Protein AF-A0A528CAB2-F1 (afdb_monomer)

Foldseek 3Di:
DAQCDDDPQARDDDDDDDPDPDPDDDPVRLVVVLCVLCVVQVCCCVPVVDGDCSSVVSVVVNVVSVVVVD

Radius of gyration: 13.6 Å; Cα contacts (8 Å, |Δi|>4): 41; chains: 1; bounding box: 32×26×35 Å

Solvent-accessible surface area (backbone atoms only — not comparable to full-atom values): 4463 Å² total; per-residue (Å²): 119,44,72,64,65,66,70,96,87,38,55,49,54,68,87,81,80,78,94,62,96,70,91,72,78,55,72,67,55,53,52,52,51,40,52,60,50,47,43,63,52,52,48,37,37,72,74,68,72,50,81,78,77,82,48,54,68,39,52,52,54,39,49,54,54,55,60,74,75,108

Mean predicted aligned error: 9.57 Å

Sequence (70 aa):
VSIIPRGVGALGYTIQRPTEDRFLMTRQELENKMAVLLGGRAAEWIVFGHLSTGAADDLAKVTDIARAMV

pLDDT: mean 78.66, std 17.11, range [44.12, 95.06]

Secondary structure (DSSP, 8-state):
-B-S--STT-S-B-----SS--S---HHHHHHHHHHHHHHHHHHHHHHSS--STTHHHHHHHHHHHHHT-

Nearest PDB structures (foldseek):
  3kds-assembly1_E  TM=9.606E-01  e=3.030E-04  Thermotoga maritima
  3kds-assembly2_F  TM=9.574E-01  e=3.235E-04  Thermotoga maritima
  7tdo-assembly1_A  TM=9.165E-01  e=1.680E-04  Thermotoga maritima
  2ce7-assembly2_E  TM=1.000E+00  e=4.443E-03  Thermotoga maritima
  2ce7-assembly2_D  TM=1.009E+00  e=7.028E-03  Thermotoga maritima

Structure (mmCIF, N/CA/C/O backbone):
data_AF-A0A528CAB2-F1
#
_entry.id   AF-A0A528CAB2-F1
#
loop_
_atom_site.group_PDB
_atom_site.id
_atom_site.type_symbol
_atom_site.label_atom_id
_atom_site.label_alt_id
_atom_site.label_comp_id
_atom_site.label_asym_id
_atom_site.label_entity_id
_atom_site.label_seq_id
_atom_site.pdbx_PDB_ins_code
_atom_site.Cartn_x
_atom_site.Cartn_y
_atom_site.Cartn_z
_atom_site.occupancy
_atom_site.B_iso_or_equiv
_atom_site.auth_seq_id
_atom_site.auth_comp_id
_atom_site.auth_asym_id
_atom_site.auth_atom_id
_atom_site.pdbx_PDB_model_num
ATOM 1 N N . VAL A 1 1 ? 4.486 13.844 -3.724 1.00 52.44 1 VAL A N 1
ATOM 2 C CA . VAL A 1 1 ? 5.041 12.634 -4.364 1.00 52.44 1 VAL A CA 1
ATOM 3 C C . VAL A 1 1 ? 6.496 12.923 -4.685 1.00 52.44 1 VAL A C 1
ATOM 5 O O . VAL A 1 1 ? 6.752 13.891 -5.387 1.00 52.44 1 VAL A O 1
ATOM 8 N N . SER A 1 2 ? 7.438 12.187 -4.102 1.00 48.28 2 SER A N 1
ATOM 9 C CA . SER A 1 2 ? 8.858 12.246 -4.477 1.00 48.28 2 SER A CA 1
ATOM 10 C C . SER A 1 2 ? 9.241 10.919 -5.115 1.00 48.28 2 SER A C 1
ATOM 12 O O . SER A 1 2 ? 8.778 9.898 -4.623 1.00 48.28 2 SER A O 1
ATOM 14 N N . ILE A 1 3 ? 10.071 10.940 -6.160 1.00 59.06 3 ILE A N 1
ATOM 15 C CA . ILE A 1 3 ? 10.692 9.759 -6.795 1.00 59.06 3 ILE A CA 1
ATOM 16 C C . ILE A 1 3 ? 12.205 9.695 -6.517 1.00 59.06 3 ILE A C 1
ATOM 18 O O . ILE A 1 3 ? 12.979 9.090 -7.255 1.00 59.06 3 ILE A O 1
ATOM 22 N N . ILE A 1 4 ? 1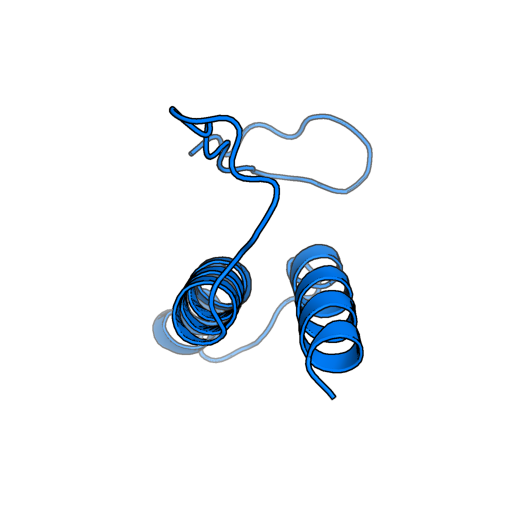2.653 10.428 -5.495 1.00 52.06 4 ILE A N 1
ATOM 23 C CA . ILE A 1 4 ? 14.061 10.479 -5.115 1.00 52.06 4 ILE A CA 1
ATOM 24 C C . ILE A 1 4 ? 14.319 9.347 -4.117 1.00 52.06 4 ILE A C 1
ATOM 26 O O . ILE A 1 4 ? 13.693 9.360 -3.048 1.00 52.06 4 ILE A O 1
ATOM 30 N N . PRO A 1 5 ? 15.243 8.413 -4.410 1.00 44.12 5 PRO A N 1
ATOM 31 C CA . PRO A 1 5 ? 15.583 7.357 -3.479 1.00 44.12 5 PRO A CA 1
ATOM 32 C C . PRO A 1 5 ? 16.157 7.933 -2.191 1.00 44.12 5 PRO A C 1
ATOM 34 O O . PRO A 1 5 ? 17.160 8.647 -2.215 1.00 44.12 5 PRO A O 1
ATOM 37 N N . ARG A 1 6 ? 15.532 7.629 -1.052 1.00 53.81 6 ARG A N 1
ATOM 38 C CA . ARG A 1 6 ? 16.067 7.972 0.273 1.00 53.81 6 ARG A CA 1
ATOM 39 C C . ARG A 1 6 ? 16.107 6.709 1.129 1.00 53.81 6 ARG A C 1
ATOM 41 O O . ARG A 1 6 ? 15.070 6.240 1.580 1.00 53.81 6 ARG A O 1
ATOM 48 N N . GLY A 1 7 ? 17.315 6.184 1.351 1.00 61.78 7 GLY A N 1
ATOM 49 C CA . GLY A 1 7 ? 17.560 4.941 2.093 1.00 61.78 7 GLY A CA 1
ATOM 50 C C . GLY A 1 7 ? 17.530 3.674 1.226 1.00 61.78 7 GLY A C 1
ATOM 51 O O . GLY A 1 7 ? 17.253 3.725 0.028 1.00 61.78 7 GLY A O 1
ATOM 52 N N . VAL A 1 8 ? 17.849 2.529 1.837 1.00 48.56 8 VAL A N 1
ATOM 53 C CA . VAL A 1 8 ? 17.839 1.214 1.177 1.00 48.56 8 VAL A CA 1
ATOM 54 C C . VAL A 1 8 ? 16.386 0.824 0.870 1.00 48.56 8 VAL A C 1
ATOM 56 O O . VAL A 1 8 ? 15.638 0.494 1.782 1.00 48.56 8 VAL A O 1
ATOM 59 N N . GLY A 1 9 ? 15.982 0.872 -0.404 1.00 57.19 9 GLY A N 1
ATOM 60 C CA . GLY A 1 9 ? 14.759 0.212 -0.889 1.00 57.19 9 GLY A CA 1
ATOM 61 C C . GLY A 1 9 ? 13.549 1.087 -1.243 1.00 57.19 9 GLY A C 1
ATOM 62 O O . GLY A 1 9 ? 12.587 0.545 -1.773 1.00 57.19 9 GLY A O 1
ATOM 63 N N . ALA A 1 10 ? 13.572 2.409 -1.037 1.00 54.88 10 ALA A N 1
ATOM 64 C CA . ALA A 1 10 ? 12.443 3.279 -1.401 1.00 54.88 10 ALA A CA 1
ATOM 65 C C . ALA A 1 10 ? 12.845 4.288 -2.485 1.00 54.88 10 ALA A C 1
ATOM 67 O O . ALA A 1 10 ? 13.561 5.240 -2.188 1.00 54.88 10 ALA A O 1
ATOM 68 N N . LEU A 1 11 ? 12.376 4.088 -3.726 1.00 59.16 11 LEU A N 1
ATOM 69 C CA . LEU A 1 11 ? 12.585 4.984 -4.882 1.00 59.16 11 LEU A CA 1
ATOM 70 C C . LEU A 1 11 ? 11.562 6.126 -4.953 1.00 59.16 11 LEU A C 1
ATOM 72 O O . LEU A 1 11 ? 11.659 6.975 -5.828 1.00 59.16 11 LEU A O 1
ATOM 76 N N . GLY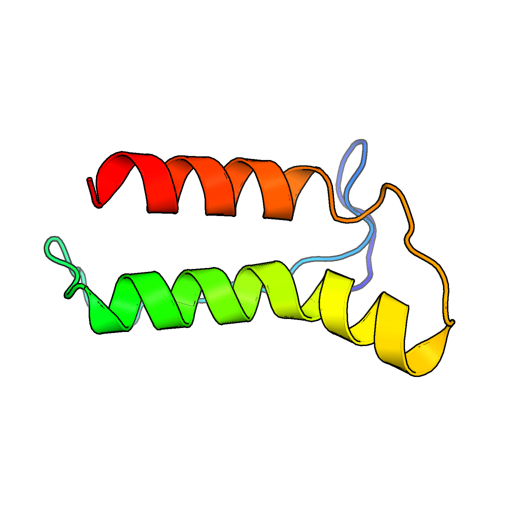 A 1 12 ? 10.592 6.181 -4.043 1.00 49.03 12 GLY A N 1
ATOM 77 C CA . GLY A 1 12 ? 9.649 7.283 -3.959 1.00 49.03 12 GLY A CA 1
ATOM 78 C C . GLY A 1 12 ? 8.671 7.148 -2.798 1.00 49.03 12 GLY A C 1
ATOM 79 O O . GLY A 1 12 ? 8.431 6.052 -2.309 1.00 49.03 12 GLY A O 1
ATOM 80 N N . TYR A 1 13 ? 8.137 8.271 -2.317 1.00 56.62 13 TYR A N 1
ATOM 81 C CA . TYR A 1 13 ? 7.195 8.305 -1.195 1.00 56.62 13 TYR A CA 1
ATOM 82 C C . TYR A 1 13 ? 6.243 9.507 -1.292 1.00 56.62 13 TYR A C 1
ATOM 84 O O . TYR A 1 13 ? 6.598 10.590 -1.779 1.00 56.62 13 TYR A O 1
ATOM 92 N N . THR A 1 14 ? 5.020 9.321 -0.798 1.00 53.91 14 THR A N 1
ATOM 93 C CA . THR A 1 14 ? 4.003 10.366 -0.647 1.00 53.91 14 THR A CA 1
ATOM 94 C C . THR A 1 14 ? 3.693 10.558 0.834 1.00 53.91 14 THR A C 1
ATOM 96 O O . THR A 1 14 ? 3.093 9.695 1.465 1.00 53.91 14 THR A O 1
ATOM 99 N N . ILE A 1 15 ? 4.084 11.711 1.388 1.00 56.47 15 ILE A N 1
ATOM 100 C CA . ILE A 1 15 ? 3.723 12.116 2.754 1.00 56.47 15 ILE A CA 1
ATOM 101 C C . ILE A 1 15 ? 2.285 12.627 2.746 1.00 56.47 15 ILE A C 1
ATOM 103 O O . ILE A 1 15 ? 2.018 13.680 2.166 1.00 56.47 15 ILE A O 1
ATOM 107 N N . GLN A 1 16 ? 1.384 11.935 3.438 1.00 52.62 16 GLN A N 1
ATOM 108 C CA . GLN A 1 16 ? 0.127 12.534 3.881 1.00 52.62 16 GLN A CA 1
ATOM 109 C C . GLN A 1 16 ? 0.367 13.166 5.255 1.00 52.62 16 GLN A C 1
ATOM 111 O O . GLN A 1 16 ? 0.670 12.455 6.210 1.00 52.62 16 GLN A O 1
ATOM 116 N N . ARG A 1 17 ? 0.296 14.501 5.352 1.00 55.06 17 ARG A N 1
ATOM 117 C CA . ARG A 1 17 ? 0.311 15.202 6.646 1.00 55.06 17 ARG A CA 1
ATOM 118 C C . ARG A 1 17 ? -1.122 15.237 7.184 1.00 55.06 17 ARG A C 1
ATOM 120 O O . ARG A 1 17 ? -1.958 15.863 6.531 1.00 55.06 17 ARG A O 1
ATOM 127 N N . PRO A 1 18 ? -1.428 14.598 8.325 1.00 58.50 18 PRO A N 1
ATOM 128 C CA . PRO A 1 18 ? -2.729 14.752 8.960 1.00 58.50 18 PRO A CA 1
ATOM 129 C C . PRO A 1 18 ? -2.875 16.199 9.443 1.00 58.50 18 PRO A C 1
ATOM 131 O O . PRO A 1 18 ? -1.947 16.749 10.032 1.00 58.50 18 PRO A O 1
ATOM 134 N N . THR A 1 19 ? -4.009 16.832 9.152 1.00 61.53 19 THR A N 1
ATOM 135 C CA . THR A 1 19 ? -4.325 18.206 9.592 1.00 61.53 19 THR A CA 1
ATOM 136 C C . THR A 1 19 ? -5.038 18.228 10.952 1.00 61.53 19 THR A C 1
ATOM 138 O O . THR A 1 19 ? -5.217 19.295 11.524 1.00 61.53 19 THR A O 1
ATOM 141 N N . GLU A 1 20 ? -5.398 17.055 11.486 1.00 54.25 20 GLU A N 1
ATOM 142 C CA . GLU A 1 20 ? -6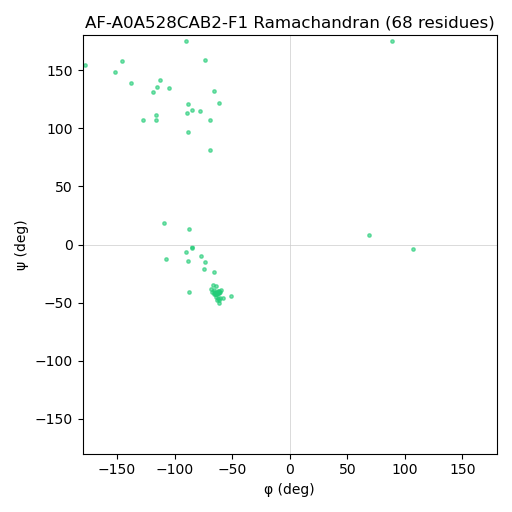.067 16.851 12.775 1.00 54.25 20 GLU A CA 1
ATOM 143 C C . GLU A 1 20 ? -5.442 15.647 13.500 1.00 54.25 20 GLU A C 1
ATOM 145 O O . GLU A 1 20 ? -5.1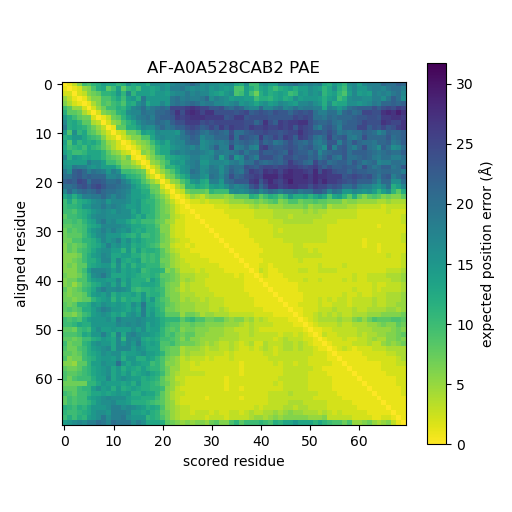80 14.617 12.866 1.00 54.25 20 GLU A O 1
ATOM 150 N N . ASP A 1 21 ? -5.242 15.750 14.819 1.00 53.12 21 ASP A N 1
ATOM 151 C CA . ASP A 1 21 ? -4.876 14.622 15.690 1.00 53.12 21 ASP A CA 1
ATOM 152 C C . ASP A 1 21 ? -6.061 13.650 15.811 1.00 53.12 21 ASP A C 1
ATOM 154 O O . ASP A 1 21 ? -6.864 13.684 16.746 1.00 53.12 21 ASP A O 1
ATOM 158 N N . ARG A 1 22 ? -6.213 12.785 14.807 1.00 57.12 22 ARG A N 1
ATOM 159 C CA . ARG A 1 22 ? -7.260 11.763 14.763 1.00 57.12 22 ARG A CA 1
ATOM 160 C C . ARG A 1 22 ? -6.778 10.483 15.437 1.00 57.12 22 ARG A C 1
ATOM 162 O O . ARG A 1 22 ? -6.114 9.654 14.822 1.00 57.12 22 ARG A O 1
ATOM 169 N N . PHE A 1 23 ? -7.148 10.321 16.706 1.00 62.03 23 PHE A N 1
ATOM 170 C CA . PHE A 1 23 ? -6.918 9.093 17.481 1.00 62.03 23 PHE A CA 1
ATOM 171 C C . PHE A 1 23 ? -7.851 7.938 17.085 1.00 62.03 23 PHE A C 1
ATOM 173 O O . PHE A 1 23 ? -7.542 6.779 17.343 1.00 62.03 23 PHE A O 1
ATOM 180 N N . LEU A 1 24 ? -8.990 8.245 16.460 1.00 74.25 24 LEU A N 1
ATOM 181 C CA . LEU A 1 24 ? -9.988 7.274 16.020 1.00 74.25 24 LEU A CA 1
ATOM 182 C C . LEU A 1 24 ? -10.135 7.373 14.503 1.00 74.25 24 LEU A C 1
ATOM 184 O O . LEU A 1 24 ? -10.282 8.471 13.967 1.00 74.25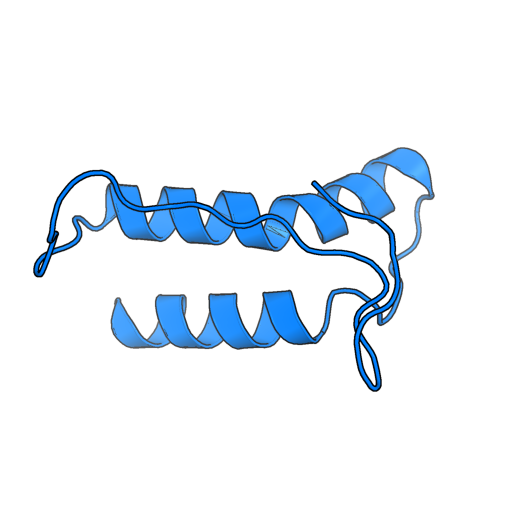 24 LEU A O 1
ATOM 188 N N . MET A 1 25 ? -10.095 6.227 13.825 1.00 80.94 25 MET A N 1
ATOM 189 C CA . 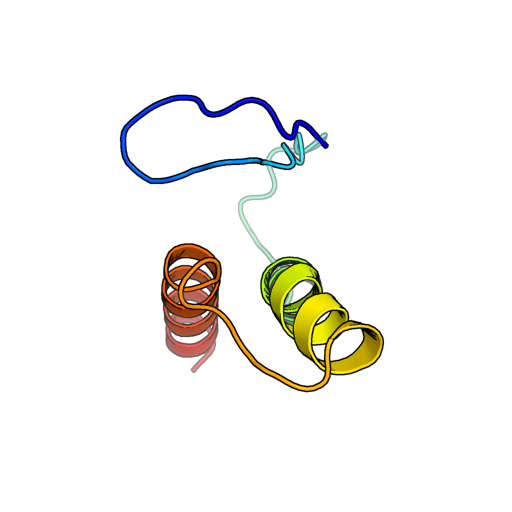MET A 1 25 ? -10.334 6.128 12.386 1.00 80.94 25 MET A CA 1
ATOM 190 C C . MET A 1 25 ? -11.597 5.312 12.154 1.00 80.94 25 MET A C 1
ATOM 192 O O . MET A 1 25 ? -11.798 4.268 12.778 1.00 80.94 25 MET A O 1
ATOM 196 N N . THR A 1 26 ? -12.455 5.775 11.254 1.00 88.25 26 THR A N 1
ATOM 197 C CA . THR A 1 26 ? -13.610 4.981 10.831 1.00 88.25 26 THR A CA 1
ATOM 198 C C . THR A 1 26 ? -13.162 3.836 9.927 1.00 88.25 26 THR A C 1
ATOM 200 O O . THR A 1 26 ? -12.115 3.897 9.277 1.00 88.25 26 THR A O 1
ATOM 203 N N . ARG A 1 27 ? -13.992 2.794 9.820 1.00 88.81 27 ARG A N 1
ATOM 204 C CA . ARG A 1 27 ? -13.773 1.705 8.858 1.00 88.81 27 ARG A CA 1
ATOM 205 C C . ARG A 1 27 ? -13.539 2.235 7.438 1.00 88.81 27 ARG A C 1
ATOM 207 O O . ARG A 1 27 ? -12.605 1.804 6.772 1.00 88.81 27 ARG A O 1
ATOM 214 N N . GLN A 1 28 ? -14.351 3.200 7.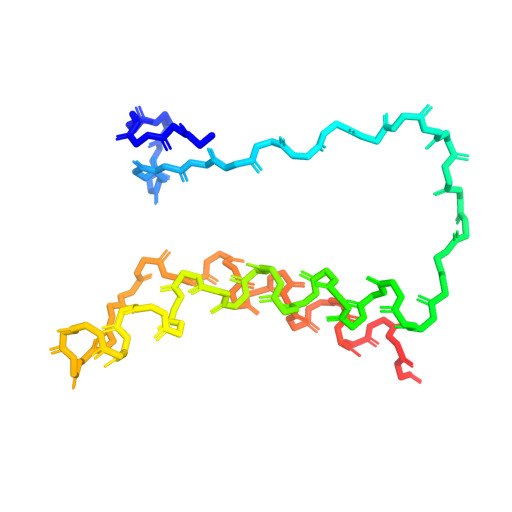011 1.00 91.81 28 GLN A N 1
ATOM 215 C CA . GLN A 1 28 ? -14.267 3.793 5.677 1.00 91.81 28 GLN A CA 1
ATOM 216 C C . GLN A 1 28 ? -12.939 4.533 5.452 1.00 91.81 28 GLN A C 1
ATOM 218 O O . GLN A 1 28 ? -12.374 4.493 4.363 1.00 91.81 28 GLN A O 1
ATOM 223 N N . GLU A 1 29 ? -12.397 5.184 6.481 1.00 89.06 29 GLU A N 1
ATOM 224 C CA . GLU A 1 29 ? -11.088 5.842 6.403 1.00 89.06 29 GLU A CA 1
ATOM 225 C C . GLU A 1 29 ? -9.941 4.842 6.282 1.00 89.06 29 GLU A C 1
ATOM 227 O O . GLU A 1 29 ? -9.000 5.084 5.525 1.00 89.06 29 GLU A O 1
ATOM 232 N N . LEU A 1 30 ? -10.024 3.711 6.986 1.00 90.88 30 LEU A N 1
ATOM 233 C CA . LEU A 1 30 ? -9.051 2.628 6.859 1.00 90.88 30 LEU A CA 1
ATOM 234 C C . LEU A 1 30 ? -9.114 1.990 5.466 1.00 90.88 30 LEU A C 1
ATOM 236 O O . LEU A 1 30 ? -8.071 1.787 4.848 1.00 90.88 30 LEU A O 1
ATOM 240 N N . GLU A 1 31 ? -10.314 1.763 4.928 1.00 93.31 31 GLU A N 1
ATOM 241 C CA . GLU A 1 31 ? -10.517 1.281 3.554 1.00 93.31 31 GLU A CA 1
ATOM 242 C C . GLU A 1 31 ? -9.938 2.257 2.519 1.00 93.31 31 GLU A C 1
ATOM 244 O O . GLU A 1 31 ? -9.168 1.849 1.646 1.00 93.31 31 GLU A O 1
ATOM 249 N N . ASN A 1 32 ? -10.196 3.559 2.670 1.00 92.56 32 ASN A N 1
ATOM 250 C CA . ASN A 1 32 ? -9.613 4.593 1.812 1.00 92.56 32 ASN A CA 1
ATOM 251 C C . ASN A 1 32 ? -8.080 4.624 1.906 1.00 92.56 32 ASN A C 1
ATOM 253 O O .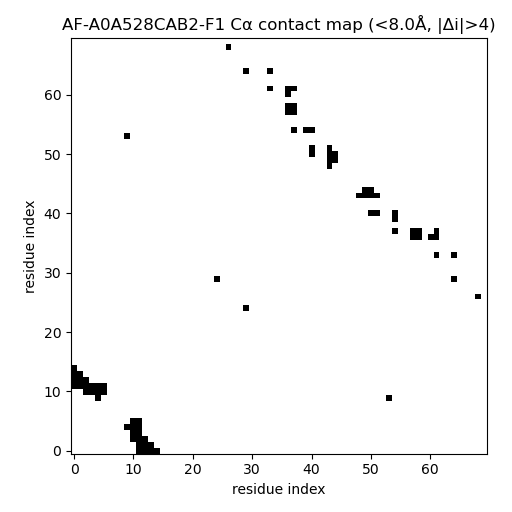 ASN A 1 32 ? -7.390 4.763 0.895 1.00 92.56 32 ASN A O 1
ATOM 257 N N . LYS A 1 33 ? -7.522 4.463 3.110 1.00 90.19 33 LYS A N 1
ATOM 258 C CA . LYS A 1 33 ? -6.072 4.415 3.323 1.00 90.19 33 LYS A CA 1
ATOM 259 C C . LYS A 1 33 ? -5.442 3.189 2.660 1.00 90.19 33 LYS A C 1
ATOM 261 O O . LYS A 1 33 ? -4.395 3.320 2.026 1.00 90.19 33 LYS A O 1
ATOM 266 N N . MET A 1 34 ? -6.087 2.025 2.751 1.00 92.75 34 MET A N 1
ATOM 267 C CA . MET A 1 34 ? -5.654 0.815 2.046 1.00 92.75 34 MET A CA 1
ATOM 268 C C . MET A 1 34 ? -5.697 0.999 0.524 1.00 92.75 34 MET A C 1
ATOM 270 O O . MET A 1 34 ? -4.749 0.615 -0.158 1.00 92.75 34 MET A O 1
ATOM 274 N N . ALA A 1 35 ? -6.739 1.646 -0.009 1.00 92.69 35 ALA A N 1
ATOM 275 C CA . ALA A 1 35 ? -6.843 1.938 -1.439 1.00 92.69 35 ALA A CA 1
ATOM 276 C C . ALA A 1 35 ? -5.694 2.833 -1.940 1.00 92.69 35 ALA A C 1
ATOM 278 O O . ALA A 1 35 ? -5.131 2.577 -3.003 1.00 92.69 35 ALA A O 1
ATOM 279 N N . VAL A 1 36 ? -5.297 3.844 -1.156 1.00 91.62 36 VAL A N 1
ATOM 280 C CA . VAL A 1 36 ? -4.155 4.714 -1.487 1.00 91.62 36 VAL A CA 1
ATOM 281 C C . VAL A 1 36 ? -2.841 3.928 -1.523 1.00 91.62 36 VAL A C 1
ATOM 283 O O . VAL A 1 36 ? -2.075 4.087 -2.471 1.00 91.62 36 VAL A O 1
ATOM 286 N N . LEU A 1 37 ? -2.590 3.064 -0.533 1.00 90.88 37 LEU A N 1
ATOM 287 C CA . LEU A 1 37 ? -1.375 2.236 -0.476 1.00 90.88 37 LEU A CA 1
ATOM 288 C C . LEU A 1 37 ? -1.285 1.261 -1.661 1.00 90.88 37 LEU A C 1
ATOM 290 O O . LEU A 1 37 ? -0.225 1.094 -2.255 1.00 90.88 37 LEU A O 1
ATOM 294 N N . LEU A 1 38 ? -2.406 0.662 -2.068 1.00 93.06 38 LEU A N 1
ATOM 295 C CA . LEU A 1 38 ? -2.447 -0.248 -3.219 1.00 93.06 38 LEU A CA 1
ATOM 296 C C . LEU A 1 38 ? -2.418 0.468 -4.578 1.00 93.06 38 LEU A C 1
ATOM 298 O O . LEU A 1 38 ? -2.231 -0.189 -5.606 1.00 93.06 38 LEU A O 1
ATOM 302 N N . GLY A 1 39 ? -2.569 1.795 -4.606 1.00 91.94 39 GLY A N 1
ATOM 303 C CA . GLY A 1 39 ? -2.653 2.581 -5.837 1.00 91.94 39 GLY A CA 1
ATOM 304 C C . GLY A 1 39 ? -1.417 2.451 -6.729 1.00 91.94 39 GLY A C 1
ATOM 305 O O . GLY A 1 39 ? -1.555 2.327 -7.944 1.00 91.94 39 GLY A O 1
ATOM 306 N N . GLY A 1 40 ? -0.216 2.403 -6.141 1.00 89.00 40 GLY A N 1
ATOM 307 C CA . GLY A 1 40 ? 1.030 2.217 -6.894 1.00 89.00 40 GLY A CA 1
ATOM 308 C C . GLY A 1 40 ? 1.078 0.868 -7.613 1.00 89.00 40 GLY A C 1
ATOM 309 O O . GLY A 1 40 ? 1.320 0.807 -8.817 1.00 89.00 40 GLY A O 1
ATOM 310 N N . ARG A 1 41 ? 0.742 -0.213 -6.901 1.00 91.19 41 ARG A N 1
ATOM 311 C CA . ARG A 1 41 ? 0.691 -1.569 -7.467 1.00 91.19 41 ARG A CA 1
ATOM 312 C C . ARG A 1 41 ? -0.404 -1.722 -8.525 1.00 91.19 41 ARG A C 1
ATOM 314 O O . ARG A 1 41 ? -0.188 -2.383 -9.537 1.00 91.19 41 ARG A O 1
ATOM 321 N N . ALA A 1 42 ? -1.568 -1.112 -8.305 1.00 93.19 42 ALA A N 1
ATOM 322 C CA . ALA A 1 42 ? -2.651 -1.102 -9.285 1.00 93.19 42 ALA A CA 1
ATOM 323 C C . ALA A 1 42 ? -2.246 -0.347 -10.562 1.00 93.19 42 ALA A C 1
ATOM 325 O O . ALA A 1 42 ? -2.496 -0.831 -11.664 1.00 93.19 42 ALA A O 1
ATOM 326 N N . ALA A 1 43 ? -1.569 0.797 -10.425 1.00 92.31 43 ALA A N 1
ATOM 327 C CA . ALA A 1 43 ? -1.042 1.548 -11.558 1.00 92.31 43 ALA A CA 1
ATOM 328 C C . ALA A 1 43 ? 0.015 0.747 -12.333 1.00 92.31 43 ALA A C 1
ATOM 330 O O . ALA A 1 43 ? -0.034 0.731 -13.560 1.00 92.31 43 ALA A O 1
ATOM 331 N N . GLU A 1 44 ? 0.916 0.034 -11.644 1.00 90.75 44 GLU A N 1
ATOM 332 C CA . GLU A 1 44 ? 1.886 -0.848 -12.306 1.00 90.75 44 GLU A CA 1
ATOM 333 C C . GLU A 1 44 ? 1.197 -1.909 -13.167 1.00 90.75 44 GLU A C 1
ATOM 335 O O . GLU A 1 44 ? 1.551 -2.097 -14.329 1.00 90.75 44 GLU A O 1
ATOM 340 N N . TRP A 1 45 ? 0.169 -2.560 -12.620 1.00 92.00 45 TRP A N 1
ATOM 341 C CA . TRP A 1 45 ? -0.591 -3.566 -13.352 1.00 92.00 45 TRP A CA 1
ATOM 342 C C . TRP A 1 45 ? -1.295 -2.988 -14.580 1.00 92.00 45 TRP A C 1
ATOM 344 O O . TRP A 1 45 ? -1.218 -3.563 -15.662 1.00 92.00 45 TRP A O 1
ATOM 354 N N . ILE A 1 46 ? -1.963 -1.842 -14.422 1.00 95.06 46 ILE A N 1
ATOM 355 C CA . ILE A 1 46 ? -2.735 -1.206 -15.495 1.00 95.06 46 ILE A CA 1
ATOM 356 C C . ILE A 1 46 ? -1.819 -0.702 -16.617 1.00 95.06 46 ILE A C 1
ATOM 358 O O . ILE A 1 46 ? -2.164 -0.836 -17.788 1.00 95.06 46 ILE A O 1
ATOM 362 N N . VAL A 1 47 ? -0.668 -0.115 -16.277 1.00 93.06 47 VAL A N 1
ATOM 363 C CA . VAL A 1 47 ? 0.219 0.536 -17.253 1.00 93.06 47 VAL A CA 1
ATOM 364 C C . VAL A 1 47 ? 1.214 -0.445 -17.872 1.00 93.06 47 VAL A C 1
ATOM 366 O O . VAL A 1 47 ? 1.460 -0.380 -19.075 1.00 93.06 47 VAL A O 1
ATOM 369 N N . PHE A 1 48 ? 1.793 -1.350 -17.079 1.00 90.88 48 PHE A N 1
ATOM 370 C CA . PHE A 1 48 ? 2.879 -2.230 -17.525 1.00 90.88 48 PHE A CA 1
ATOM 371 C C . PHE A 1 48 ? 2.456 -3.692 -17.714 1.00 90.88 48 PHE A C 1
ATOM 373 O O . PHE A 1 48 ? 3.216 -4.469 -18.293 1.00 90.88 48 PHE A O 1
ATOM 380 N N . GLY A 1 49 ? 1.275 -4.097 -17.232 1.00 91.88 49 GLY A N 1
ATOM 381 C CA . GLY A 1 49 ? 0.758 -5.464 -17.384 1.00 91.88 49 GLY A CA 1
ATOM 382 C C . GLY A 1 49 ? 1.521 -6.533 -16.592 1.00 91.88 49 GLY A C 1
ATOM 383 O O . GLY A 1 49 ? 1.286 -7.724 -16.780 1.00 91.88 49 GLY A O 1
ATOM 384 N N . HIS A 1 50 ? 2.446 -6.132 -15.720 1.00 88.81 50 HIS A N 1
ATOM 385 C CA . HIS A 1 50 ? 3.199 -7.015 -14.836 1.00 88.81 50 HIS A CA 1
ATOM 386 C C . HIS A 1 50 ? 3.484 -6.308 -13.510 1.00 88.81 50 HIS A C 1
ATOM 388 O O . HIS A 1 50 ? 3.437 -5.083 -13.423 1.00 88.81 50 HIS A O 1
ATOM 394 N N . LEU A 1 51 ? 3.737 -7.090 -12.460 1.00 89.25 51 LEU A N 1
ATOM 395 C CA . LEU A 1 51 ? 3.917 -6.583 -11.100 1.00 89.25 51 LEU A CA 1
ATOM 396 C C . LEU A 1 51 ? 5.393 -6.613 -10.717 1.00 89.25 51 LEU A C 1
ATOM 398 O O . LEU A 1 51 ? 6.054 -7.636 -10.902 1.00 89.25 51 LEU A O 1
ATOM 402 N N . SER A 1 52 ? 5.883 -5.526 -10.126 1.00 88.56 52 SER A N 1
ATOM 403 C CA . SER A 1 52 ? 7.224 -5.474 -9.551 1.00 88.56 52 SER A CA 1
ATOM 404 C C . SER A 1 52 ? 7.235 -5.893 -8.070 1.00 88.56 52 SER A C 1
ATOM 406 O O . SER A 1 52 ? 6.193 -6.141 -7.442 1.00 88.56 52 SER A O 1
ATOM 408 N N . THR A 1 53 ? 8.438 -5.964 -7.492 1.00 87.50 53 THR A N 1
ATOM 409 C CA . THR A 1 53 ? 8.666 -6.129 -6.046 1.00 87.50 53 THR A CA 1
ATOM 410 C C . THR A 1 53 ? 8.643 -4.802 -5.279 1.00 87.50 53 THR A C 1
ATOM 412 O O . THR A 1 53 ? 8.725 -4.811 -4.052 1.00 87.50 53 THR A O 1
ATOM 415 N N . GLY A 1 54 ? 8.497 -3.662 -5.967 1.00 84.31 54 GLY A N 1
ATOM 416 C CA . GLY A 1 54 ? 8.553 -2.324 -5.370 1.00 84.31 54 GLY A CA 1
ATOM 417 C C . GLY A 1 54 ? 7.417 -2.022 -4.390 1.00 84.31 54 GLY A C 1
ATOM 418 O O . GLY A 1 54 ? 7.601 -1.230 -3.474 1.00 84.31 54 GLY A O 1
ATOM 419 N N . ALA A 1 55 ? 6.277 -2.708 -4.518 1.00 89.38 55 ALA A N 1
ATOM 420 C CA . ALA A 1 55 ? 5.112 -2.540 -3.644 1.00 89.38 55 ALA A CA 1
ATOM 421 C C . ALA A 1 55 ? 5.137 -3.422 -2.374 1.00 89.38 55 ALA A C 1
ATOM 423 O O . ALA A 1 55 ? 4.104 -3.601 -1.730 1.00 89.38 55 ALA A O 1
ATOM 424 N N . ALA A 1 56 ? 6.275 -4.035 -2.025 1.00 87.44 56 ALA A N 1
ATOM 425 C CA . ALA A 1 56 ? 6.365 -4.947 -0.878 1.00 87.44 56 ALA A CA 1
ATOM 426 C C . ALA A 1 56 ? 6.051 -4.257 0.464 1.00 87.44 56 ALA A C 1
ATOM 428 O O . ALA A 1 56 ? 5.323 -4.813 1.286 1.00 87.44 56 ALA A O 1
ATOM 429 N N . ASP A 1 57 ? 6.560 -3.038 0.662 1.00 87.50 57 ASP A N 1
ATOM 430 C CA . ASP A 1 57 ? 6.301 -2.233 1.863 1.00 87.50 57 ASP A CA 1
ATOM 431 C C . ASP A 1 57 ? 4.821 -1.815 1.961 1.00 87.50 57 ASP A C 1
ATOM 433 O O . ASP A 1 57 ? 4.207 -1.929 3.024 1.00 87.50 57 ASP A O 1
ATOM 437 N N . ASP A 1 58 ? 4.208 -1.427 0.838 1.00 89.94 58 ASP A N 1
ATOM 438 C CA . ASP A 1 58 ? 2.783 -1.084 0.783 1.00 89.94 58 ASP A CA 1
ATOM 439 C C . ASP A 1 58 ? 1.893 -2.294 1.109 1.00 89.94 58 ASP A C 1
ATOM 441 O O . ASP A 1 58 ? 0.942 -2.176 1.882 1.00 89.94 5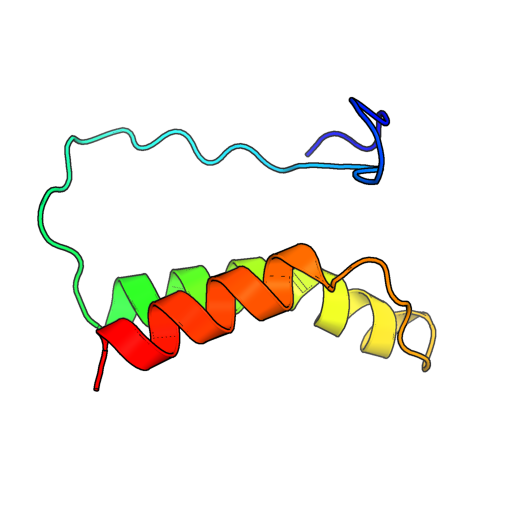8 ASP A O 1
ATOM 445 N N . LEU A 1 59 ? 2.219 -3.479 0.577 1.00 91.50 59 LEU A N 1
ATOM 446 C CA . LEU A 1 59 ? 1.485 -4.721 0.852 1.00 91.50 59 LEU A CA 1
ATOM 447 C C . LEU A 1 59 ? 1.555 -5.131 2.327 1.00 91.50 59 LEU A C 1
ATOM 449 O O . LEU A 1 59 ? 0.541 -5.559 2.886 1.00 91.50 59 LEU A O 1
ATOM 453 N N . ALA A 1 60 ? 2.720 -4.988 2.966 1.00 92.38 60 ALA A N 1
ATOM 454 C CA . ALA A 1 60 ? 2.873 -5.254 4.395 1.00 92.38 60 ALA A CA 1
ATOM 455 C C . ALA A 1 60 ? 1.973 -4.320 5.221 1.00 92.38 60 ALA A C 1
ATOM 457 O O . ALA A 1 60 ? 1.142 -4.786 5.999 1.00 92.38 60 ALA A O 1
ATOM 458 N N . LYS A 1 61 ? 2.036 -3.010 4.953 1.00 90.81 61 LYS A N 1
ATOM 459 C CA . LYS A 1 61 ? 1.226 -1.998 5.649 1.00 90.81 61 LYS A CA 1
ATOM 460 C C . LYS A 1 61 ? -0.277 -2.198 5.463 1.00 90.81 61 LYS A C 1
ATOM 462 O O . LYS A 1 61 ? -1.034 -2.050 6.417 1.00 90.81 61 LYS A O 1
ATOM 467 N N . VAL A 1 62 ? -0.724 -2.536 4.253 1.00 93.88 62 VAL A N 1
ATOM 468 C CA . VAL A 1 62 ? -2.140 -2.839 3.976 1.00 93.88 62 VAL A CA 1
ATOM 469 C C . VAL A 1 62 ? -2.591 -4.074 4.748 1.00 93.88 62 VAL A C 1
ATOM 471 O O . VAL A 1 62 ? -3.680 -4.071 5.316 1.00 93.88 62 VAL A O 1
ATOM 474 N N . THR A 1 63 ? -1.750 -5.107 4.808 1.00 94.19 63 THR A N 1
ATOM 475 C CA . THR A 1 63 ? -2.050 -6.333 5.559 1.00 94.19 63 THR A CA 1
ATOM 476 C C . THR A 1 63 ? -2.198 -6.050 7.051 1.00 94.19 63 THR A C 1
ATOM 478 O O . THR A 1 63 ? -3.127 -6.557 7.675 1.00 94.19 63 THR A O 1
ATOM 481 N N . ASP A 1 64 ? -1.330 -5.212 7.617 1.00 94.25 64 ASP A N 1
ATOM 482 C CA . ASP A 1 64 ? -1.404 -4.828 9.027 1.00 94.25 64 ASP A CA 1
ATOM 483 C C . ASP A 1 64 ? -2.683 -4.039 9.336 1.00 94.25 64 ASP A C 1
ATOM 485 O O . ASP A 1 64 ? -3.360 -4.326 10.324 1.00 94.25 64 ASP A O 1
ATOM 489 N N . ILE A 1 65 ? -3.069 -3.102 8.460 1.00 92.00 65 ILE A N 1
ATOM 490 C CA . ILE A 1 65 ? -4.338 -2.367 8.589 1.00 92.00 65 ILE A CA 1
ATOM 491 C C . ILE A 1 65 ? -5.524 -3.333 8.514 1.00 92.00 65 ILE A C 1
ATOM 493 O O . ILE A 1 65 ? -6.402 -3.285 9.370 1.00 92.00 65 ILE A O 1
ATOM 497 N N . ALA A 1 66 ? -5.538 -4.235 7.530 1.00 93.12 66 ALA A N 1
ATOM 498 C CA . ALA A 1 66 ? -6.618 -5.200 7.358 1.00 93.12 66 ALA A CA 1
ATOM 499 C C . ALA A 1 66 ? -6.755 -6.135 8.570 1.00 93.12 66 ALA A C 1
ATOM 501 O O . ALA A 1 66 ? -7.870 -6.416 9.002 1.00 93.12 66 ALA A O 1
ATOM 502 N N . ARG A 1 67 ? -5.634 -6.578 9.155 1.00 93.81 67 ARG A N 1
ATOM 503 C CA . ARG A 1 67 ? -5.624 -7.389 10.382 1.00 93.81 67 ARG A CA 1
ATOM 504 C C . ARG A 1 67 ? -6.129 -6.630 11.601 1.00 93.81 67 ARG A C 1
ATOM 506 O O . ARG A 1 67 ? -6.765 -7.240 12.441 1.00 93.81 67 ARG A O 1
ATOM 513 N N . ALA A 1 68 ? -5.862 -5.331 11.701 1.00 89.38 68 ALA A N 1
ATOM 514 C CA . ALA A 1 68 ? -6.355 -4.510 12.805 1.00 89.38 68 ALA A CA 1
ATOM 515 C C . ALA A 1 68 ? -7.864 -4.197 12.712 1.00 89.38 68 ALA A C 1
ATOM 517 O O . ALA A 1 68 ? -8.450 -3.725 13.683 1.00 89.38 68 ALA A O 1
ATOM 518 N N . MET A 1 69 ? -8.488 -4.418 11.549 1.00 88.31 69 MET A N 1
ATOM 519 C CA . MET A 1 69 ? -9.919 -4.176 11.314 1.00 88.31 69 MET A CA 1
ATOM 520 C C . MET A 1 69 ? -10.829 -5.369 11.642 1.00 88.31 69 MET A C 1
ATOM 522 O O . MET A 1 69 ? -12.050 -5.186 11.666 1.00 88.31 69 MET A O 1
ATOM 526 N N . VAL A 1 70 ? -10.261 -6.566 11.814 1.00 85.94 70 VAL A N 1
ATOM 527 C CA . VAL A 1 70 ? -10.969 -7.832 12.084 1.00 85.94 70 VAL A CA 1
ATOM 528 C C . VAL A 1 70 ? -10.747 -8.228 13.533 1.00 85.94 70 VAL A C 1
ATOM 530 O O . VAL A 1 70 ? -11.753 -8.581 14.183 1.00 85.94 70 VAL A O 1
#